Protein AF-A0A9W7J7P3-F1 (afdb_monomer_lite)

Secondary structure (DSSP, 8-state):
-PPPPEEE---GGGGSTT-HHHHHHHHHHHHHHHHHS--EEE-GGGHHHHHHHHHHHHHHHHS-HHHHTT---TT-S----SS-S--

Organism: Hibiscus trionum (NCBI:txid183268)

Foldseek 3Di:
DDDQAEQEPADPCCVDPPDPNVVVSVVVQVVSCVPPVDHHYDYPPCVVVVVVVVVVVVVLVPDDPVVVVVPDDPCPDDPPPPPPPPD

Sequence (87 aa):
MAKIPVIDFSKQDLLQPDSPEWTSVRVHVRKALEDYGCFEASFDRVLELRRAVFGAMEELLDLPLQTKKLCVSENLFRKDHEEYKYM

InterPro domains:
  IPR026992 Non-haem dioxygenase, N-terminal domain [PF14226] (4-77)
  IPR027443 Isopenicillin N synthase-like superfamily [G3DSA:2.60.120.330] (1-86)

pLDDT: mean 82.51, std 15.54, range [46.53, 97.5]

Radius of gyration: 19.56 Å; chains: 1; bounding box: 37×40×42 Å

Structure (mmCIF, N/CA/C/O backbone):
data_AF-A0A9W7J7P3-F1
#
_entry.id   AF-A0A9W7J7P3-F1
#
loop_
_atom_site.group_PDB
_atom_site.id
_atom_site.type_symbol
_atom_site.label_atom_id
_atom_site.label_alt_id
_atom_site.label_comp_id
_atom_site.label_asym_id
_atom_site.label_entity_id
_atom_site.label_seq_id
_atom_site.pdbx_PDB_ins_code
_atom_site.Cartn_x
_atom_site.Cartn_y
_atom_site.Cartn_z
_atom_site.occupancy
_atom_site.B_iso_or_equiv
_atom_site.auth_seq_id
_atom_site.auth_comp_id
_atom_site.auth_asym_id
_atom_site.auth_atom_id
_atom_site.pdbx_PDB_model_num
ATOM 1 N N . MET A 1 1 ? -13.645 -7.991 -14.055 1.00 63.81 1 MET A N 1
ATOM 2 C CA . MET A 1 1 ? -12.761 -7.024 -13.366 1.00 63.81 1 MET A CA 1
ATOM 3 C C . MET A 1 1 ? -11.348 -7.228 -13.875 1.00 63.81 1 MET A C 1
ATOM 5 O O . MET A 1 1 ? -10.937 -8.377 -13.981 1.00 63.81 1 MET A O 1
ATOM 9 N N . ALA A 1 2 ? -10.642 -6.156 -14.235 1.00 80.88 2 ALA A N 1
ATOM 10 C CA . ALA A 1 2 ? -9.226 -6.245 -14.581 1.00 80.88 2 ALA A CA 1
ATOM 11 C C . ALA A 1 2 ? -8.400 -6.455 -13.301 1.00 80.88 2 ALA A C 1
ATOM 13 O O . ALA A 1 2 ? -8.717 -5.877 -12.262 1.00 80.88 2 ALA A O 1
ATOM 14 N N . LYS A 1 3 ? -7.372 -7.304 -13.365 1.00 90.19 3 LYS A N 1
ATOM 15 C CA . LYS A 1 3 ? -6.432 -7.500 -12.257 1.00 90.19 3 LYS A CA 1
ATOM 16 C C . LYS A 1 3 ? -5.469 -6.311 -12.223 1.00 90.19 3 LYS A C 1
ATOM 18 O O . LYS A 1 3 ? -4.848 -6.021 -13.241 1.00 90.19 3 LYS A O 1
ATOM 23 N N . ILE A 1 4 ? -5.352 -5.648 -11.072 1.00 94.94 4 ILE A N 1
ATOM 24 C CA . ILE A 1 4 ? -4.402 -4.544 -10.879 1.00 94.94 4 ILE A CA 1
ATOM 25 C C . ILE A 1 4 ? -2.965 -5.097 -10.980 1.00 94.94 4 ILE A C 1
ATOM 27 O O . ILE A 1 4 ? -2.712 -6.206 -10.491 1.00 94.94 4 ILE A O 1
ATOM 31 N N . PRO A 1 5 ? -2.024 -4.377 -11.619 1.00 96.12 5 PRO A N 1
ATOM 32 C CA . PRO A 1 5 ? -0.626 -4.787 -11.672 1.00 96.12 5 PRO A CA 1
ATOM 33 C C . PRO A 1 5 ? -0.012 -4.910 -10.274 1.00 96.12 5 PRO A C 1
ATOM 35 O O . PRO A 1 5 ? -0.199 -4.033 -9.434 1.00 96.12 5 PRO A O 1
ATOM 38 N N . VAL A 1 6 ? 0.761 -5.973 -10.052 1.00 94.50 6 VAL A N 1
ATOM 39 C CA . VAL A 1 6 ? 1.601 -6.131 -8.858 1.00 94.50 6 VAL A CA 1
ATOM 40 C C . VAL A 1 6 ? 3.043 -5.849 -9.265 1.00 94.50 6 VAL A C 1
ATOM 42 O O . VAL A 1 6 ? 3.524 -6.427 -10.241 1.00 94.50 6 VAL A O 1
ATOM 45 N N . ILE A 1 7 ? 3.719 -4.959 -8.544 1.00 93.44 7 ILE A N 1
ATOM 46 C CA . ILE A 1 7 ? 5.111 -4.580 -8.787 1.00 93.44 7 ILE A CA 1
ATOM 47 C C . ILE A 1 7 ? 5.946 -4.987 -7.578 1.00 93.44 7 ILE A C 1
ATOM 49 O O . ILE A 1 7 ? 5.632 -4.630 -6.443 1.00 93.44 7 ILE A O 1
ATOM 53 N N . ASP A 1 8 ? 7.016 -5.729 -7.843 1.00 90.06 8 ASP A N 1
ATOM 54 C CA . ASP A 1 8 ? 7.900 -6.260 -6.815 1.00 90.06 8 ASP A CA 1
ATOM 55 C C . ASP A 1 8 ? 9.031 -5.292 -6.458 1.00 90.06 8 ASP A C 1
ATOM 57 O O . ASP A 1 8 ? 9.857 -4.940 -7.302 1.00 90.06 8 ASP A O 1
ATOM 61 N N . PHE A 1 9 ? 9.061 -4.890 -5.186 1.00 89.44 9 PHE A N 1
ATOM 62 C CA . PHE A 1 9 ? 10.055 -4.000 -4.589 1.00 89.44 9 PHE A CA 1
ATOM 63 C C . PHE A 1 9 ? 10.974 -4.719 -3.584 1.00 89.44 9 PHE A C 1
ATOM 65 O O . PHE A 1 9 ? 11.710 -4.068 -2.841 1.00 89.44 9 PHE A O 1
ATOM 72 N N . SER A 1 10 ? 10.948 -6.054 -3.529 1.00 85.12 10 SER A N 1
ATOM 73 C CA . SER A 1 10 ? 11.795 -6.843 -2.620 1.00 85.12 10 SER A CA 1
ATOM 74 C C . SER A 1 10 ? 13.290 -6.793 -2.972 1.00 85.12 10 SER A C 1
ATOM 76 O O . SER A 1 10 ? 14.143 -6.935 -2.091 1.00 85.12 10 SER A O 1
ATOM 78 N N . LYS A 1 11 ? 13.627 -6.562 -4.248 1.00 82.88 11 LYS A N 1
ATOM 79 C CA . LYS A 1 11 ? 15.005 -6.605 -4.755 1.00 82.88 11 LYS A CA 1
ATOM 80 C C . LYS A 1 11 ? 15.853 -5.453 -4.219 1.00 82.88 11 LYS A C 1
ATOM 82 O O . LYS A 1 11 ? 15.543 -4.283 -4.424 1.00 82.88 11 LYS A O 1
ATOM 87 N N . GLN A 1 12 ? 16.982 -5.790 -3.600 1.00 71.00 12 GLN A N 1
ATOM 88 C CA . GLN A 1 12 ? 17.892 -4.812 -2.999 1.00 71.00 12 GLN A CA 1
ATOM 89 C C . GLN A 1 12 ? 18.563 -3.894 -4.036 1.00 71.00 12 GLN A C 1
ATOM 91 O O . GLN A 1 12 ? 18.807 -2.726 -3.739 1.00 71.00 12 GLN A O 1
ATOM 96 N N . ASP A 1 13 ? 18.772 -4.379 -5.263 1.00 73.00 13 ASP A N 1
ATOM 97 C CA . ASP A 1 13 ? 19.360 -3.607 -6.370 1.00 73.00 13 ASP A CA 1
ATOM 98 C C . ASP A 1 13 ? 18.448 -2.473 -6.873 1.00 73.00 13 ASP A C 1
ATOM 100 O O . ASP A 1 13 ? 18.907 -1.565 -7.565 1.00 73.00 13 ASP A O 1
ATOM 104 N N . LEU A 1 14 ? 17.172 -2.456 -6.462 1.00 71.94 14 LEU A N 1
ATOM 105 C CA . LEU A 1 14 ? 16.267 -1.318 -6.669 1.00 71.94 14 LEU A CA 1
ATOM 106 C C . LEU A 1 14 ? 16.635 -0.103 -5.815 1.00 71.94 14 LEU A C 1
ATOM 108 O O . LEU A 1 14 ? 16.182 0.998 -6.101 1.00 71.94 14 LEU A O 1
ATOM 112 N N . LEU A 1 15 ? 17.432 -0.278 -4.760 1.00 70.19 15 LEU A N 1
ATOM 113 C CA . LEU A 1 15 ? 17.895 0.835 -3.928 1.00 70.19 15 LEU A CA 1
ATOM 114 C C . LEU A 1 15 ? 19.044 1.610 -4.583 1.00 70.19 15 LEU A C 1
ATOM 116 O O . LEU A 1 15 ? 19.411 2.673 -4.087 1.00 70.19 15 LEU A O 1
ATOM 120 N N . GLN A 1 16 ? 19.614 1.084 -5.672 1.00 82.75 16 GLN A N 1
ATOM 121 C CA . GLN A 1 16 ? 20.661 1.745 -6.437 1.00 82.75 16 GLN A CA 1
ATOM 122 C C . GLN A 1 16 ? 20.026 2.533 -7.586 1.00 82.75 16 GLN A C 1
ATOM 124 O O . GLN A 1 16 ? 19.434 1.928 -8.486 1.00 82.75 16 GLN A O 1
ATOM 129 N N . PRO A 1 17 ? 20.141 3.874 -7.585 1.00 79.44 17 PRO A N 1
ATOM 130 C CA . PRO A 1 17 ? 19.745 4.670 -8.732 1.00 79.44 17 PRO A CA 1
ATOM 131 C C . PRO A 1 17 ? 20.445 4.165 -9.995 1.00 79.44 17 PRO A C 1
ATOM 133 O O . PRO A 1 17 ? 21.610 3.775 -9.963 1.00 79.44 17 PRO A O 1
ATOM 136 N N . ASP A 1 18 ? 19.708 4.170 -11.099 1.00 84.75 18 ASP A N 1
ATOM 137 C CA . ASP A 1 18 ? 20.187 3.830 -12.444 1.00 84.75 18 ASP A CA 1
ATOM 138 C C . ASP A 1 18 ? 20.629 2.373 -12.665 1.00 84.75 18 ASP A C 1
ATOM 140 O O . ASP A 1 18 ?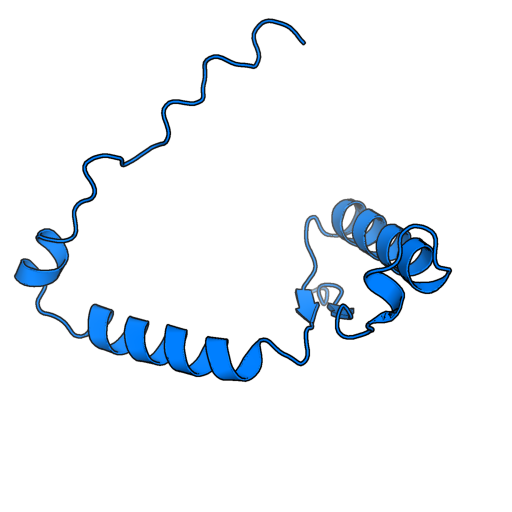 21.095 2.036 -13.756 1.00 84.75 18 ASP A O 1
ATOM 144 N N . SER A 1 19 ? 20.389 1.470 -11.706 1.00 88.81 19 SER A N 1
ATOM 145 C CA . SER A 1 19 ? 20.490 0.033 -11.976 1.00 88.81 19 SER A CA 1
ATOM 146 C C . SER A 1 19 ? 19.486 -0.396 -13.067 1.00 88.81 19 SER A C 1
ATOM 148 O O . SER A 1 19 ? 18.427 0.235 -13.245 1.00 88.81 19 SER A O 1
ATOM 150 N N . PRO A 1 20 ? 19.777 -1.464 -13.833 1.00 89.12 20 PRO A N 1
ATOM 151 C CA . PRO A 1 20 ? 18.824 -2.029 -14.790 1.00 89.12 20 PRO A CA 1
ATOM 152 C C . PRO A 1 20 ? 17.477 -2.377 -14.140 1.00 89.12 20 PRO A C 1
ATOM 154 O O . PRO A 1 20 ? 16.413 -2.117 -14.710 1.00 89.12 20 PRO A O 1
ATOM 157 N N . GLU A 1 21 ? 17.514 -2.901 -12.917 1.00 88.62 21 GLU A N 1
ATOM 158 C CA . GLU A 1 21 ? 16.350 -3.243 -12.106 1.00 88.62 21 GLU A CA 1
ATOM 159 C C . GLU A 1 21 ? 15.536 -1.991 -11.759 1.00 88.62 21 GLU A C 1
ATOM 161 O O . GLU A 1 21 ? 14.319 -1.980 -11.958 1.00 88.62 21 GLU A O 1
ATOM 166 N N . TRP A 1 22 ? 16.196 -0.918 -11.306 1.00 89.56 22 TRP A N 1
ATOM 167 C CA . TRP A 1 22 ? 15.556 0.363 -10.993 1.00 89.56 22 TRP A CA 1
ATOM 168 C C . TRP A 1 22 ? 14.871 0.964 -12.220 1.00 89.56 22 TRP A C 1
ATOM 170 O O . TRP A 1 22 ? 13.703 1.361 -12.171 1.00 89.56 22 TRP A O 1
ATOM 180 N N . THR A 1 23 ? 15.575 0.985 -13.353 1.00 90.75 23 THR A N 1
ATOM 181 C CA . THR A 1 23 ? 15.038 1.493 -14.621 1.00 90.75 23 THR A CA 1
ATOM 182 C C . THR A 1 23 ? 13.816 0.691 -15.066 1.00 90.75 23 THR A C 1
ATOM 184 O O . THR A 1 23 ? 12.794 1.274 -15.435 1.00 90.75 23 THR A O 1
ATOM 187 N N . SER A 1 24 ? 13.885 -0.638 -14.970 1.00 91.12 24 SER A N 1
ATOM 188 C CA . SER A 1 24 ? 12.777 -1.536 -15.304 1.00 91.12 24 SER A CA 1
ATOM 189 C C . SER A 1 24 ? 11.553 -1.303 -14.413 1.00 91.12 24 SER A C 1
ATOM 191 O O . SER A 1 24 ? 10.439 -1.138 -14.916 1.00 91.12 24 SER A O 1
ATOM 193 N N . VAL A 1 25 ? 11.729 -1.217 -13.090 1.00 92.88 25 VAL A N 1
ATOM 194 C CA . VAL A 1 25 ? 10.617 -0.965 -12.158 1.00 92.88 25 VAL A CA 1
ATOM 195 C C . VAL A 1 25 ? 9.977 0.400 -12.404 1.00 92.88 25 VAL A C 1
ATOM 197 O O . VAL A 1 25 ? 8.751 0.495 -12.418 1.00 92.88 25 VAL A O 1
ATOM 200 N N . ARG A 1 26 ? 10.758 1.447 -12.701 1.00 92.81 26 ARG A N 1
ATOM 201 C CA . ARG A 1 26 ? 10.213 2.776 -13.043 1.00 92.81 26 ARG A CA 1
ATOM 202 C C . ARG A 1 26 ? 9.301 2.750 -14.264 1.00 92.81 26 ARG A C 1
ATOM 204 O O . ARG A 1 26 ? 8.278 3.434 -14.271 1.00 92.81 26 ARG A O 1
ATOM 211 N N . VAL A 1 27 ? 9.662 1.981 -15.292 1.00 94.81 27 VAL A N 1
ATOM 212 C CA . VAL A 1 27 ? 8.820 1.812 -16.485 1.00 94.81 27 VAL A CA 1
ATOM 213 C C . VAL A 1 27 ? 7.502 1.129 -16.116 1.00 94.81 27 VAL A C 1
ATOM 215 O O . VAL A 1 27 ? 6.444 1.609 -16.520 1.00 94.81 27 VAL A O 1
ATOM 218 N N . HIS A 1 28 ? 7.545 0.072 -15.300 1.00 94.81 28 HIS A N 1
ATOM 219 C CA . HIS A 1 28 ? 6.338 -0.622 -14.841 1.00 94.81 28 HIS A CA 1
ATOM 220 C C . HIS A 1 28 ? 5.439 0.263 -13.969 1.00 94.81 28 HIS A C 1
ATOM 222 O O . HIS A 1 28 ? 4.229 0.282 -14.179 1.00 94.81 28 HIS A O 1
ATOM 228 N N . VAL A 1 29 ? 6.018 1.031 -13.040 1.00 95.56 29 VAL A N 1
ATOM 229 C CA . VAL A 1 29 ? 5.282 1.977 -12.185 1.00 95.56 29 VAL A CA 1
ATOM 230 C C . VAL A 1 29 ? 4.573 3.026 -13.031 1.00 95.56 29 VAL A C 1
ATOM 232 O O . VAL A 1 29 ? 3.374 3.230 -12.862 1.00 95.56 29 VAL A O 1
ATOM 235 N N . ARG A 1 30 ? 5.288 3.662 -13.971 1.00 97.12 30 ARG A N 1
ATOM 236 C CA . ARG A 1 30 ? 4.693 4.666 -14.862 1.00 97.12 30 ARG A CA 1
ATOM 237 C C . ARG A 1 30 ? 3.513 4.078 -15.630 1.00 97.12 30 ARG A C 1
ATOM 239 O O . ARG A 1 30 ? 2.422 4.629 -15.567 1.00 97.12 30 ARG A O 1
ATOM 246 N N . LYS A 1 31 ? 3.723 2.935 -16.285 1.00 97.06 31 LYS A N 1
ATOM 247 C CA . LYS A 1 31 ? 2.685 2.282 -17.082 1.00 97.06 31 LYS A CA 1
ATOM 248 C C . LYS A 1 31 ? 1.463 1.898 -16.245 1.00 97.06 31 LYS A C 1
ATOM 250 O O . LYS A 1 31 ? 0.339 2.094 -16.681 1.00 97.06 31 LYS A O 1
ATOM 255 N N . ALA A 1 32 ? 1.660 1.381 -15.031 1.00 97.19 32 ALA A N 1
ATOM 256 C CA . ALA A 1 32 ? 0.544 1.031 -14.158 1.00 97.19 32 ALA A CA 1
ATOM 257 C C . ALA A 1 32 ? -0.270 2.263 -13.728 1.00 97.19 32 ALA A C 1
ATOM 259 O O . ALA A 1 32 ? -1.495 2.199 -13.665 1.00 97.19 32 ALA A O 1
ATOM 260 N N . LEU A 1 33 ? 0.390 3.397 -13.478 1.00 96.56 33 LEU A N 1
ATOM 261 C CA . LEU A 1 33 ? -0.295 4.654 -13.173 1.00 96.56 33 LEU A CA 1
ATOM 262 C C . LEU A 1 33 ? -1.046 5.216 -14.388 1.00 96.56 33 LEU A C 1
ATOM 264 O O . LEU A 1 33 ? -2.167 5.684 -14.227 1.00 96.56 33 LEU A O 1
ATOM 268 N N . GLU A 1 34 ? -0.464 5.140 -15.584 1.00 97.50 34 GLU A N 1
ATOM 269 C CA . GLU A 1 34 ? -1.102 5.586 -16.831 1.00 97.50 34 GLU A CA 1
ATOM 270 C C . GLU A 1 34 ? -2.325 4.726 -17.193 1.00 97.50 34 GLU A C 1
ATOM 272 O O . GLU A 1 34 ? -3.388 5.266 -17.492 1.00 97.50 34 GLU A O 1
ATOM 277 N N . ASP A 1 35 ? -2.193 3.398 -17.123 1.00 96.44 35 ASP A N 1
ATOM 278 C CA . ASP A 1 35 ? -3.219 2.457 -17.587 1.00 96.44 35 ASP A CA 1
ATOM 279 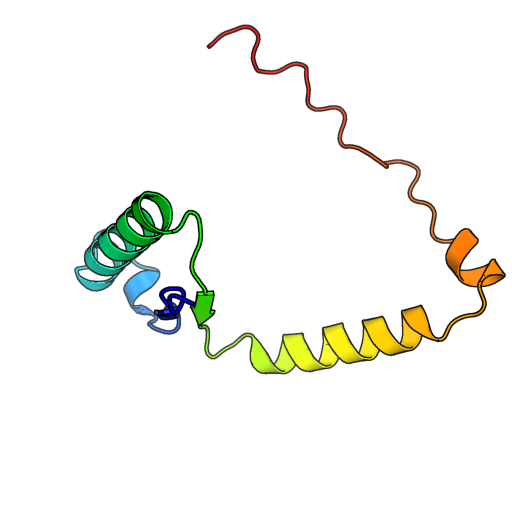C C . ASP A 1 35 ? -4.303 2.171 -16.521 1.00 96.44 35 ASP A C 1
ATOM 281 O O . ASP A 1 35 ? -5.464 1.940 -16.864 1.00 96.44 35 ASP A O 1
ATOM 285 N N . TYR A 1 36 ? -3.941 2.150 -15.229 1.00 95.56 36 TYR A N 1
ATOM 286 C CA . TYR A 1 36 ? -4.817 1.702 -14.128 1.00 95.56 36 TYR A CA 1
ATOM 287 C C . TYR A 1 36 ? -5.014 2.744 -13.021 1.00 95.56 36 TYR A C 1
ATOM 289 O O . TYR A 1 36 ? -5.850 2.541 -12.138 1.00 95.56 36 TYR A O 1
ATOM 297 N N . GLY A 1 37 ? -4.220 3.819 -12.995 1.00 95.50 37 GLY A N 1
ATOM 298 C CA . GLY A 1 37 ? -4.199 4.790 -11.895 1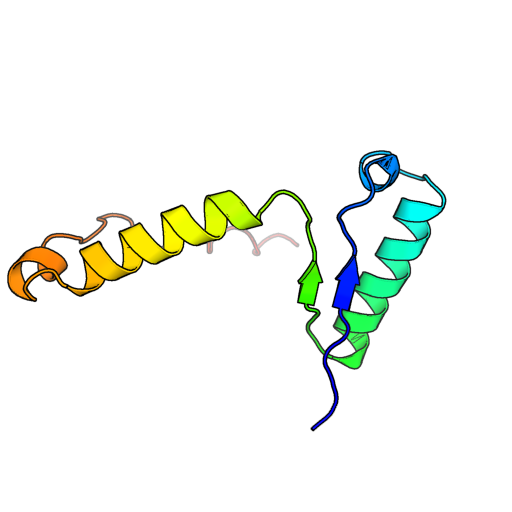.00 95.50 37 GLY A CA 1
ATOM 299 C C . GLY A 1 37 ? -3.625 4.256 -10.575 1.00 95.50 37 GLY A C 1
ATOM 300 O O . GLY A 1 37 ? -3.500 5.017 -9.618 1.00 95.50 37 GLY A O 1
ATOM 301 N N . CYS A 1 38 ? -3.278 2.966 -10.492 1.00 95.44 38 CYS A N 1
ATOM 302 C CA . CYS A 1 38 ? -2.755 2.327 -9.285 1.00 95.44 38 CYS A CA 1
ATOM 303 C C . CYS A 1 38 ? -2.017 1.010 -9.585 1.00 95.44 38 CYS A C 1
ATOM 305 O O . CYS A 1 38 ? -2.140 0.428 -10.663 1.00 95.44 38 CYS A O 1
ATOM 307 N N . PHE A 1 39 ? -1.259 0.535 -8.596 1.00 95.94 39 PHE A N 1
ATOM 308 C CA . PHE A 1 39 ? -0.631 -0.785 -8.569 1.00 95.94 39 PHE A CA 1
ATOM 309 C C . PHE A 1 39 ? -0.531 -1.289 -7.126 1.00 95.94 39 PHE A C 1
ATOM 311 O O . PHE A 1 39 ? -0.528 -0.502 -6.180 1.00 95.94 39 PHE A O 1
ATOM 318 N N . GLU A 1 40 ? -0.421 -2.602 -6.960 1.00 93.88 40 GLU A N 1
ATOM 319 C CA . GLU A 1 40 ? -0.053 -3.219 -5.689 1.00 93.88 40 GLU A CA 1
ATOM 320 C C . GLU A 1 40 ? 1.473 -3.324 -5.607 1.00 93.88 40 GLU A C 1
ATOM 322 O O . GLU A 1 40 ? 2.119 -3.812 -6.533 1.00 93.88 40 GLU A O 1
ATOM 327 N N . ALA A 1 41 ? 2.062 -2.863 -4.507 1.00 91.94 41 ALA A N 1
ATOM 328 C CA . ALA A 1 41 ? 3.496 -2.970 -4.269 1.00 91.94 41 ALA A CA 1
ATOM 329 C C . ALA A 1 41 ? 3.785 -4.139 -3.317 1.00 91.94 41 ALA A C 1
ATOM 331 O O . ALA A 1 41 ? 3.293 -4.143 -2.186 1.00 91.94 41 ALA A O 1
ATOM 332 N N . SER A 1 42 ? 4.591 -5.113 -3.750 1.00 88.62 42 SER A N 1
ATOM 333 C CA . SER A 1 42 ? 5.010 -6.237 -2.904 1.00 88.62 42 SER A CA 1
ATOM 334 C C . SER A 1 42 ? 6.392 -6.004 -2.291 1.00 88.62 42 SER A C 1
ATOM 336 O O . SER A 1 42 ? 7.319 -5.555 -2.964 1.00 88.62 42 SER A O 1
ATOM 338 N N . PHE A 1 43 ? 6.530 -6.336 -1.004 1.00 85.44 43 PHE A N 1
ATOM 339 C CA . PHE A 1 43 ? 7.768 -6.210 -0.232 1.00 85.44 43 PHE A CA 1
ATOM 340 C C . PHE A 1 43 ? 7.927 -7.406 0.709 1.00 85.44 43 PHE A C 1
ATOM 342 O O . PHE A 1 43 ? 6.993 -7.733 1.442 1.00 85.44 43 PHE A O 1
ATOM 349 N N . ASP A 1 44 ? 9.129 -7.974 0.798 1.00 77.94 44 ASP A N 1
ATOM 350 C CA . ASP A 1 44 ? 9.389 -9.106 1.702 1.00 77.94 44 ASP A CA 1
ATOM 351 C C . ASP A 1 44 ? 9.402 -8.699 3.185 1.00 77.94 44 ASP A C 1
ATOM 353 O O . ASP A 1 44 ? 8.974 -9.447 4.060 1.00 77.94 44 ASP A O 1
ATOM 357 N N . ARG A 1 45 ? 9.874 -7.484 3.497 1.00 69.19 45 ARG A N 1
ATOM 358 C CA . ARG A 1 45 ? 10.170 -7.064 4.882 1.00 69.19 45 ARG A CA 1
ATOM 359 C C . ARG A 1 45 ? 8.997 -6.454 5.658 1.00 69.19 45 ARG A C 1
ATOM 361 O O . ARG A 1 45 ? 9.157 -6.137 6.831 1.00 69.19 45 ARG A O 1
ATOM 368 N N . VAL A 1 46 ? 7.829 -6.268 5.040 1.00 72.31 46 VAL A N 1
ATOM 369 C CA . VAL A 1 46 ? 6.698 -5.546 5.668 1.00 72.31 46 VAL A CA 1
ATOM 370 C C . VAL A 1 46 ? 5.745 -6.482 6.427 1.00 72.31 46 VAL A C 1
ATOM 372 O O . VAL A 1 46 ? 4.912 -6.017 7.200 1.00 72.31 46 VAL A O 1
ATOM 375 N N . LEU A 1 47 ? 5.871 -7.803 6.270 1.00 75.12 47 LEU A N 1
ATOM 376 C CA . LEU A 1 47 ? 4.914 -8.769 6.826 1.00 75.12 47 LEU A CA 1
ATOM 377 C C . LEU A 1 47 ? 4.829 -8.756 8.363 1.00 75.12 47 LEU A C 1
ATOM 379 O O . LEU A 1 47 ? 3.725 -8.803 8.907 1.00 75.12 47 LEU A O 1
ATOM 383 N N . GLU A 1 48 ? 5.954 -8.625 9.066 1.00 78.94 48 GLU A N 1
ATOM 384 C CA . GLU A 1 48 ? 5.949 -8.580 10.537 1.00 78.94 48 GLU A CA 1
ATOM 385 C C . GLU A 1 48 ? 5.350 -7.270 11.068 1.00 78.94 48 GLU A C 1
ATOM 387 O O . GLU A 1 48 ? 4.507 -7.288 11.967 1.00 78.94 48 GLU A O 1
ATOM 392 N N . LEU A 1 49 ? 5.695 -6.133 10.448 1.00 83.81 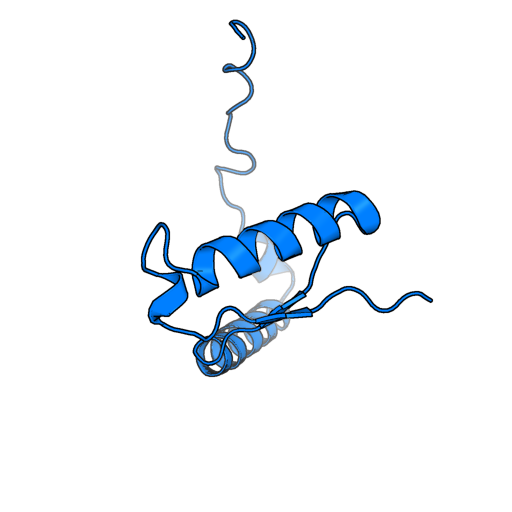49 LEU A N 1
ATOM 393 C CA . LEU A 1 49 ? 5.093 -4.839 10.786 1.00 83.81 49 LEU A CA 1
ATOM 394 C C . LEU A 1 49 ? 3.585 -4.857 10.530 1.00 83.81 49 LEU A C 1
ATOM 396 O O . LEU A 1 49 ? 2.816 -4.346 11.339 1.00 83.81 49 LEU A O 1
ATOM 400 N N . ARG A 1 50 ? 3.159 -5.485 9.430 1.00 85.88 50 ARG A N 1
ATOM 401 C CA . ARG A 1 50 ? 1.749 -5.631 9.081 1.00 85.88 50 ARG A CA 1
ATOM 402 C C . ARG A 1 50 ? 0.979 -6.267 10.237 1.00 85.88 50 ARG A C 1
ATOM 404 O O . ARG A 1 50 ? 0.007 -5.683 10.697 1.00 85.88 50 ARG A O 1
ATOM 411 N N . ARG A 1 51 ? 1.419 -7.419 10.748 1.00 87.88 51 ARG A N 1
ATOM 412 C CA . ARG A 1 51 ? 0.717 -8.110 11.845 1.00 87.88 51 ARG A CA 1
ATOM 413 C C . ARG A 1 51 ? 0.613 -7.252 13.104 1.00 87.88 51 ARG A C 1
ATOM 415 O O . ARG A 1 51 ? -0.471 -7.161 13.669 1.00 87.88 51 ARG A O 1
ATOM 422 N N . ALA A 1 52 ? 1.705 -6.603 13.505 1.00 91.12 52 ALA A N 1
ATOM 423 C CA . ALA A 1 52 ? 1.712 -5.738 14.683 1.00 91.12 52 ALA A CA 1
ATOM 424 C C . ALA A 1 52 ? 0.767 -4.533 14.527 1.00 91.12 52 ALA A C 1
ATOM 426 O O . ALA A 1 52 ? -0.009 -4.239 15.431 1.00 91.12 52 ALA A O 1
ATOM 427 N N . VAL A 1 53 ? 0.789 -3.869 13.365 1.00 92.50 53 VAL A N 1
ATOM 428 C CA . VAL A 1 53 ? -0.079 -2.716 13.076 1.00 92.50 53 VAL A CA 1
ATOM 429 C C . VAL A 1 53 ? -1.549 -3.121 13.044 1.00 92.50 53 VAL A C 1
ATOM 431 O O . VAL A 1 53 ? -2.375 -2.440 13.644 1.00 92.50 53 VAL A O 1
ATOM 434 N N . PHE A 1 54 ? -1.888 -4.222 12.368 1.00 93.25 54 PHE A N 1
ATOM 435 C CA . PHE A 1 54 ? -3.272 -4.692 12.307 1.00 93.25 54 PHE A CA 1
ATOM 436 C C . PHE A 1 54 ? -3.783 -5.137 13.683 1.00 93.25 54 PHE A C 1
ATOM 438 O O . PHE A 1 54 ? -4.888 -4.748 14.044 1.00 93.25 54 PHE A O 1
ATOM 445 N N . GLY A 1 55 ? -2.970 -5.838 14.481 1.00 94.69 55 GLY A N 1
ATOM 446 C CA . GLY A 1 55 ? -3.338 -6.204 15.854 1.00 94.69 55 GLY A CA 1
ATOM 447 C C . GLY A 1 55 ? -3.577 -4.981 16.747 1.00 94.69 55 GLY A C 1
ATOM 448 O O . GLY A 1 55 ? -4.619 -4.874 17.384 1.00 94.69 55 GLY A O 1
ATOM 449 N N . ALA A 1 56 ? -2.676 -3.995 16.719 1.00 93.75 56 ALA A N 1
ATOM 450 C CA . ALA A 1 56 ? -2.866 -2.751 17.469 1.00 93.75 56 ALA A CA 1
ATOM 451 C C . ALA A 1 56 ? -4.103 -1.958 17.001 1.00 93.75 56 ALA A C 1
ATOM 453 O O . ALA A 1 56 ? -4.769 -1.298 17.799 1.00 93.75 56 ALA A O 1
ATOM 454 N N . MET A 1 57 ? -4.427 -2.010 15.705 1.00 94.38 57 MET A N 1
ATOM 455 C CA . MET A 1 57 ? -5.618 -1.363 15.159 1.00 94.38 57 MET A CA 1
ATOM 456 C C . MET A 1 57 ? -6.907 -2.067 15.592 1.00 94.38 57 MET A C 1
ATOM 458 O O . MET A 1 57 ? -7.884 -1.382 15.880 1.00 94.38 57 MET A O 1
ATOM 462 N N . GLU A 1 58 ? -6.915 -3.397 15.681 1.00 96.00 58 GLU A N 1
ATOM 463 C CA . GLU A 1 58 ? -8.028 -4.158 16.264 1.00 96.00 58 GLU A CA 1
ATOM 464 C C . GLU A 1 58 ? -8.249 -3.760 17.729 1.00 96.00 58 GLU A C 1
ATOM 466 O O . GLU A 1 58 ? -9.349 -3.340 18.081 1.00 96.00 58 GLU A O 1
ATOM 471 N N . GLU A 1 59 ? -7.193 -3.751 18.549 1.00 95.25 59 GLU A N 1
ATOM 472 C CA . GLU A 1 59 ? -7.270 -3.316 19.953 1.00 95.25 59 GLU A CA 1
ATOM 473 C C . GLU A 1 59 ? -7.823 -1.885 20.088 1.00 95.25 59 GLU A C 1
ATOM 475 O O . GLU A 1 59 ? -8.689 -1.614 20.924 1.00 95.25 59 GLU A O 1
ATOM 480 N N . LEU A 1 60 ? -7.376 -0.961 19.230 1.00 91.75 60 LEU A N 1
ATOM 481 C CA . LEU A 1 60 ? -7.881 0.414 19.181 1.00 91.75 60 LEU A CA 1
ATOM 482 C C . LEU A 1 60 ? -9.371 0.469 18.801 1.00 91.75 60 LEU A C 1
ATOM 484 O O . LEU A 1 60 ? -10.136 1.271 19.352 1.00 91.75 60 LEU A O 1
ATOM 488 N N . LEU A 1 61 ? -9.794 -0.362 17.846 1.00 91.44 61 LEU A N 1
ATOM 489 C CA . LEU A 1 61 ? -11.176 -0.454 17.382 1.00 91.44 61 LEU A CA 1
ATOM 490 C C . LEU A 1 61 ? -12.093 -1.212 18.353 1.00 91.44 61 LEU A C 1
ATOM 492 O O . LEU A 1 61 ? -13.305 -1.022 18.269 1.00 91.44 61 LEU A O 1
ATOM 496 N N . ASP A 1 62 ? -11.561 -1.942 19.324 1.00 96.50 62 ASP A N 1
ATOM 497 C CA . ASP A 1 62 ? -12.347 -2.563 20.395 1.00 96.50 62 ASP A CA 1
ATOM 498 C C . ASP A 1 62 ? -12.601 -1.623 21.585 1.00 96.50 62 ASP A C 1
ATOM 500 O O . ASP A 1 62 ? -13.482 -1.872 22.413 1.00 96.50 62 ASP A O 1
ATOM 504 N N . LEU A 1 63 ? -11.905 -0.482 21.659 1.00 95.19 63 LEU A N 1
ATOM 505 C CA . LEU A 1 63 ? -12.131 0.492 22.728 1.00 95.19 63 LEU A CA 1
ATOM 506 C C . LEU A 1 63 ? -13.561 1.077 22.707 1.00 95.19 63 LEU A C 1
ATOM 508 O O . LEU A 1 63 ? -14.145 1.304 21.635 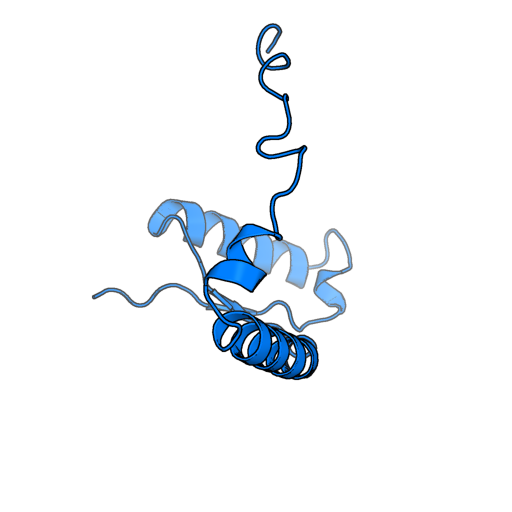1.00 95.19 63 LEU A O 1
ATOM 512 N N . PRO A 1 64 ? -14.125 1.430 23.881 1.00 96.19 64 PRO A N 1
ATOM 513 C CA . PRO A 1 64 ? -15.408 2.114 23.961 1.00 96.19 64 PRO A CA 1
ATOM 514 C C . PRO A 1 64 ? -15.425 3.411 23.150 1.00 96.19 64 PRO A C 1
ATOM 516 O O . PRO A 1 64 ? -14.436 4.143 23.078 1.00 96.19 64 PRO A O 1
ATOM 519 N N . LEU A 1 65 ? -16.593 3.755 22.601 1.00 91.81 65 LEU A N 1
ATOM 520 C CA . LEU A 1 65 ? -16.776 4.974 21.806 1.00 91.81 65 LEU A CA 1
ATOM 521 C C . LEU A 1 65 ? -16.305 6.240 22.539 1.00 91.81 65 LEU A C 1
ATOM 523 O O . LEU A 1 65 ? -15.726 7.125 21.917 1.00 91.81 65 LEU A O 1
ATOM 527 N N . GLN A 1 66 ? -16.543 6.326 23.852 1.00 93.12 66 GLN A N 1
ATOM 528 C CA . GLN A 1 66 ? -16.118 7.478 24.652 1.00 93.12 66 GLN A CA 1
ATOM 529 C C . GLN A 1 66 ? -14.593 7.620 24.665 1.00 93.12 66 GLN A C 1
ATOM 531 O O . GLN A 1 66 ? -14.089 8.721 24.481 1.00 93.12 66 GLN A O 1
ATOM 536 N N . THR A 1 67 ? -13.862 6.508 24.783 1.00 91.44 67 THR A N 1
ATOM 537 C CA . THR A 1 67 ? -12.395 6.488 24.735 1.00 91.44 67 THR A CA 1
ATOM 538 C C . THR A 1 67 ? -11.878 6.896 23.358 1.00 91.44 67 THR A C 1
ATOM 540 O O . THR A 1 67 ? -10.983 7.730 23.260 1.00 91.44 67 THR A O 1
ATOM 543 N N . LYS A 1 68 ? -12.485 6.390 22.277 1.00 89.94 68 LYS A N 1
ATOM 544 C CA . LYS A 1 68 ? -12.105 6.767 20.903 1.00 89.94 68 LYS A CA 1
ATOM 545 C C . LYS A 1 68 ? -12.289 8.260 20.630 1.00 89.94 68 LYS A C 1
ATOM 547 O O . LYS A 1 68 ? -11.464 8.858 19.953 1.00 89.94 68 LYS A O 1
ATOM 552 N N . LYS A 1 69 ? -13.334 8.875 21.194 1.00 87.94 69 LYS A N 1
ATOM 553 C CA . LYS A 1 69 ? -13.601 10.319 21.074 1.00 87.94 69 LYS A CA 1
ATOM 554 C C . LYS A 1 69 ? -12.573 11.207 21.775 1.00 87.94 69 LYS A C 1
ATOM 556 O O . LYS A 1 69 ? -12.566 12.400 21.509 1.00 87.94 69 LYS A O 1
ATOM 561 N N . LEU A 1 70 ? -11.729 10.659 22.651 1.00 87.25 70 LEU A N 1
ATOM 562 C CA . LEU A 1 70 ? -10.601 11.393 23.233 1.00 87.25 70 LEU A CA 1
ATOM 563 C C . LEU A 1 70 ? -9.385 11.416 22.296 1.00 87.25 70 LEU A C 1
ATOM 565 O O . LEU A 1 70 ? -8.500 12.249 22.465 1.00 87.25 70 LEU A O 1
ATOM 569 N N . CYS A 1 71 ? -9.343 10.535 21.290 1.00 78.88 71 CYS A N 1
ATOM 570 C CA . CYS A 1 71 ? -8.312 10.518 20.257 1.00 78.88 71 CYS A CA 1
ATOM 571 C C . CYS A 1 71 ? -8.630 11.573 19.184 1.00 78.88 71 CYS A C 1
ATOM 573 O O . CYS A 1 71 ? -8.980 11.263 18.048 1.00 78.88 71 CYS A O 1
ATOM 575 N N . VAL A 1 72 ? -8.558 12.844 19.575 1.00 76.75 72 VAL A N 1
ATOM 576 C CA . VAL A 1 72 ? -8.669 13.992 18.670 1.00 76.75 72 VAL A CA 1
ATOM 577 C C . VAL A 1 72 ? -7.283 14.609 18.567 1.00 76.75 72 VAL A C 1
ATOM 579 O O . VAL A 1 72 ? -6.706 14.997 19.580 1.00 76.75 72 VAL A O 1
ATOM 582 N N . SER A 1 73 ? -6.724 14.682 17.359 1.00 70.56 73 SER A N 1
ATOM 583 C CA . SER A 1 73 ? -5.525 15.487 17.139 1.00 70.56 73 SER A CA 1
ATOM 584 C C . SER A 1 73 ? -5.939 16.942 16.916 1.00 70.56 73 SER A C 1
ATOM 586 O O . SER A 1 73 ? -6.845 17.229 16.135 1.00 70.56 73 SER A O 1
ATOM 588 N N . GLU A 1 74 ? -5.267 17.881 17.584 1.00 63.19 74 GLU A N 1
ATOM 589 C CA . GLU A 1 74 ? -5.474 19.321 17.347 1.00 63.19 74 GLU A CA 1
ATOM 590 C C . GLU A 1 74 ? -5.017 19.749 15.937 1.00 63.19 74 GLU A C 1
ATOM 592 O O . GLU A 1 74 ? -5.428 20.789 15.431 1.00 63.19 74 GLU A O 1
ATOM 597 N N . ASN A 1 75 ? -4.223 18.906 15.267 1.00 64.56 75 ASN A N 1
ATOM 598 C CA . ASN A 1 75 ? -3.699 19.111 13.917 1.00 64.56 75 ASN A CA 1
ATOM 599 C C . ASN A 1 75 ? -4.439 18.259 12.878 1.00 64.56 75 ASN A C 1
ATOM 601 O O . ASN A 1 75 ? -3.825 17.543 12.081 1.00 64.56 75 ASN A O 1
ATOM 605 N N . LEU A 1 76 ? -5.770 18.309 12.888 1.00 60.81 76 LEU A N 1
ATOM 606 C CA . LEU A 1 76 ? -6.556 17.781 11.782 1.00 60.81 76 LEU A CA 1
ATOM 607 C C . LEU A 1 76 ? -6.401 18.765 10.611 1.00 60.81 76 LEU A C 1
ATOM 609 O O . LEU A 1 76 ? -6.879 19.892 10.678 1.00 60.81 76 LEU A O 1
ATOM 613 N N . PHE A 1 77 ? -5.695 18.326 9.568 1.00 56.19 77 PHE A N 1
ATOM 614 C CA . PHE A 1 77 ? -5.280 19.082 8.377 1.00 56.19 77 PHE A CA 1
ATOM 615 C C . PHE A 1 77 ? -4.048 19.980 8.574 1.00 56.19 77 PHE A C 1
ATOM 617 O O . PHE A 1 77 ? -4.117 21.126 9.011 1.00 56.19 77 PHE A O 1
ATOM 624 N N . ARG A 1 78 ? -2.902 19.447 8.130 1.00 50.19 78 ARG A N 1
ATOM 625 C CA . ARG A 1 78 ? -1.754 20.205 7.621 1.00 50.19 78 ARG A CA 1
ATOM 626 C C . ARG A 1 78 ? -2.270 21.407 6.811 1.00 50.19 78 ARG A C 1
ATOM 628 O O . ARG A 1 78 ? -2.823 21.213 5.729 1.00 50.19 78 ARG A O 1
ATOM 635 N N . LYS A 1 79 ? -2.133 22.625 7.346 1.00 48.22 79 LYS A N 1
ATOM 636 C CA . LYS A 1 79 ? -2.388 23.891 6.638 1.00 48.22 79 LYS A CA 1
ATOM 637 C C . LYS A 1 79 ? -1.337 24.105 5.540 1.00 48.22 79 LYS A C 1
ATOM 639 O O . LYS A 1 79 ? -0.603 25.077 5.588 1.00 48.22 79 LYS A O 1
ATOM 644 N N . ASP A 1 80 ? -1.294 23.244 4.534 1.00 48.16 80 ASP A N 1
ATOM 645 C CA . ASP A 1 80 ? -0.465 23.476 3.352 1.00 48.16 80 ASP A CA 1
ATOM 646 C C . ASP A 1 80 ? -1.396 23.599 2.148 1.00 48.16 80 ASP A C 1
ATOM 648 O O . ASP A 1 80 ? -1.570 22.673 1.359 1.00 48.16 80 ASP A O 1
ATOM 652 N N . HIS A 1 81 ? -2.050 24.755 2.054 1.00 48.03 81 HIS A N 1
ATOM 653 C CA . HIS A 1 81 ? -2.694 25.217 0.825 1.00 48.03 81 HIS A CA 1
ATOM 654 C C . HIS A 1 81 ? -2.317 26.677 0.522 1.00 48.03 81 HIS A C 1
ATOM 656 O O . HIS A 1 81 ? -3.133 27.456 0.046 1.00 48.03 81 HIS A O 1
ATOM 662 N N . GLU A 1 82 ? -1.059 27.040 0.787 1.00 46.66 82 GLU A N 1
ATOM 663 C CA . GLU A 1 82 ? -0.449 28.332 0.420 1.00 46.66 82 GLU A CA 1
ATOM 664 C C . GLU A 1 82 ? 0.879 28.120 -0.344 1.00 46.66 82 GLU A C 1
ATOM 666 O O . GLU A 1 82 ? 1.803 28.910 -0.224 1.00 46.66 82 GLU A O 1
ATOM 671 N N . GLU A 1 83 ? 1.013 27.058 -1.154 1.00 50.75 83 GLU A N 1
ATOM 672 C CA . GLU A 1 83 ? 2.223 26.878 -1.985 1.00 50.75 83 GLU A CA 1
ATOM 673 C C . GLU A 1 83 ? 1.949 26.316 -3.393 1.00 50.75 83 GLU A C 1
ATOM 675 O O . GLU A 1 83 ? 2.675 25.477 -3.909 1.00 50.75 83 GLU A O 1
ATOM 680 N N . TYR A 1 84 ? 0.897 26.812 -4.054 1.00 47.53 84 TYR A N 1
ATOM 681 C CA . TYR A 1 84 ? 0.740 26.680 -5.517 1.00 47.53 84 TYR A CA 1
ATOM 682 C C . TYR A 1 84 ? 0.399 28.013 -6.198 1.00 47.53 84 TYR A C 1
ATOM 684 O O . TYR A 1 84 ? -0.226 28.041 -7.251 1.00 47.53 84 TYR A O 1
ATOM 692 N N . LYS A 1 85 ? 0.793 29.149 -5.601 1.00 49.28 85 LYS A N 1
ATOM 693 C CA . LYS A 1 85 ? 0.583 30.475 -6.213 1.00 49.28 85 LYS A CA 1
ATOM 694 C C . LYS A 1 85 ? 1.736 30.935 -7.124 1.00 49.28 85 LYS A C 1
ATOM 696 O O . LYS A 1 8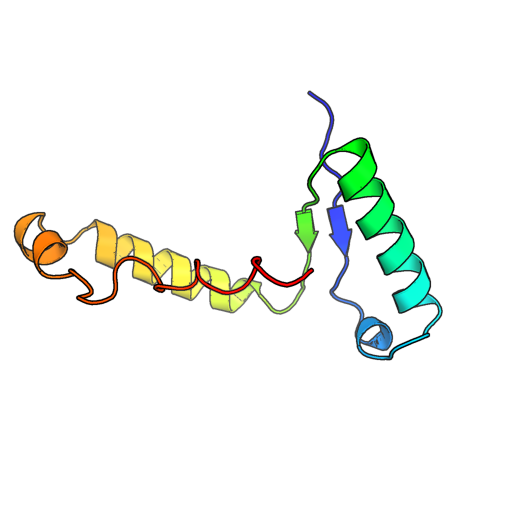5 ? 1.605 31.971 -7.764 1.00 49.28 85 LYS A O 1
ATOM 701 N N . TYR A 1 86 ? 2.838 30.189 -7.222 1.00 49.69 86 TYR A N 1
ATOM 702 C CA . TYR A 1 86 ? 3.993 30.581 -8.050 1.00 49.69 86 TYR A CA 1
ATOM 703 C C . TYR A 1 86 ? 4.648 29.420 -8.818 1.00 49.69 86 TYR A C 1
ATOM 705 O O . TYR A 1 86 ? 5.862 29.405 -9.005 1.00 49.69 86 TYR A O 1
ATOM 713 N N . MET A 1 87 ? 3.843 28.474 -9.297 1.00 46.53 87 MET A N 1
ATOM 714 C CA . MET A 1 87 ? 4.169 27.652 -10.471 1.00 46.53 87 MET A CA 1
ATOM 715 C C . MET A 1 87 ? 3.000 27.701 -11.448 1.00 46.53 87 MET A C 1
ATOM 717 O O . MET A 1 87 ? 3.247 27.454 -12.646 1.00 46.53 87 MET A O 1
#